Protein AF-A0A1Q3MS89-F1 (afdb_monomer_lite)

pLDDT: mean 84.27, std 16.81, range [41.19, 98.25]

Sequence (135 aa):
MFNSEKTEKTKTLTGSRLRSYAFALLTRRDYSQAELISKLNQYAINPEEVVKLVEELAQQNYQSDQRVAELTLASQLRKGKGLQRIKQALKAKQLDTDLITEELQDVDWLNQAYQLKLKKFGQEVATDPKIKARQ

Radius of gyration: 20.7 Å; chains: 1; bounding box: 44×47×54 Å

Structure (mmCIF, N/CA/C/O backbone):
data_AF-A0A1Q3MS89-F1
#
_entry.id   AF-A0A1Q3MS89-F1
#
loop_
_atom_site.group_PDB
_atom_site.id
_atom_site.type_symbol
_atom_site.label_atom_id
_atom_site.label_alt_id
_atom_site.label_comp_id
_atom_site.label_asym_id
_atom_site.label_entity_id
_atom_site.label_seq_id
_atom_site.pdbx_PDB_ins_code
_atom_site.Cartn_x
_atom_site.Cartn_y
_atom_site.Cartn_z
_atom_site.occupancy
_atom_site.B_iso_or_equiv
_atom_site.auth_seq_id
_atom_site.auth_comp_id
_atom_site.auth_asym_id
_atom_site.auth_atom_id
_atom_site.pdbx_PDB_model_num
ATOM 1 N N . MET A 1 1 ? 0.943 35.463 -2.416 1.00 43.22 1 MET A N 1
ATOM 2 C CA . MET A 1 1 ? 0.666 34.290 -3.273 1.00 43.22 1 MET A CA 1
ATOM 3 C C . MET A 1 1 ? 1.968 33.521 -3.427 1.00 43.22 1 MET A C 1
ATOM 5 O O . MET A 1 1 ? 2.874 34.041 -4.059 1.00 43.22 1 MET A O 1
ATOM 9 N N . PHE A 1 2 ? 2.118 32.363 -2.779 1.00 41.19 2 PHE A N 1
ATOM 10 C CA . PHE A 1 2 ? 3.316 31.535 -2.951 1.00 41.19 2 PHE A CA 1
ATOM 11 C C . PHE A 1 2 ? 3.169 30.726 -4.236 1.00 41.19 2 PHE A C 1
ATOM 13 O O . PHE A 1 2 ? 2.317 29.842 -4.326 1.00 41.19 2 PHE A O 1
ATOM 20 N N . ASN A 1 3 ? 3.971 31.084 -5.235 1.00 48.44 3 ASN A N 1
ATOM 21 C CA . ASN A 1 3 ? 4.078 30.354 -6.484 1.00 48.44 3 ASN A CA 1
ATOM 22 C C . ASN A 1 3 ? 4.725 29.000 -6.162 1.00 48.44 3 ASN A C 1
ATOM 24 O O . ASN A 1 3 ? 5.897 28.932 -5.801 1.00 48.44 3 ASN A O 1
ATOM 28 N N . SER A 1 4 ? 3.940 27.925 -6.199 1.00 48.25 4 SER A N 1
ATOM 29 C CA . SER A 1 4 ? 4.479 26.569 -6.113 1.00 48.25 4 SER A CA 1
ATOM 30 C C . SER A 1 4 ? 4.931 26.180 -7.511 1.00 48.25 4 SER A C 1
ATOM 32 O O . SER A 1 4 ? 4.189 25.570 -8.277 1.00 48.25 4 SER A O 1
ATOM 34 N N . GLU A 1 5 ? 6.151 26.584 -7.859 1.00 45.09 5 GLU A N 1
ATOM 35 C CA . GLU A 1 5 ? 6.855 26.044 -9.015 1.00 45.09 5 GLU A CA 1
ATOM 36 C C . GLU A 1 5 ? 6.941 24.527 -8.830 1.00 45.09 5 GLU A C 1
ATOM 38 O O . GLU A 1 5 ? 7.714 24.007 -8.022 1.00 45.09 5 GLU A O 1
ATOM 43 N N . LYS A 1 6 ? 6.074 23.793 -9.534 1.00 53.62 6 LYS A N 1
ATOM 44 C CA . LYS A 1 6 ? 6.246 22.357 -9.724 1.00 53.62 6 LYS A CA 1
ATOM 45 C C . LYS A 1 6 ? 7.559 22.200 -10.474 1.00 53.62 6 LYS A C 1
ATOM 47 O O . LYS A 1 6 ? 7.599 22.389 -11.683 1.00 53.62 6 LYS A O 1
ATOM 52 N N . THR A 1 7 ? 8.627 21.882 -9.753 1.00 53.56 7 THR A N 1
ATOM 53 C CA . THR A 1 7 ? 9.881 21.452 -10.357 1.00 53.56 7 THR A CA 1
ATOM 54 C C . THR A 1 7 ? 9.578 20.224 -11.208 1.00 53.56 7 THR A C 1
ATOM 56 O O . THR A 1 7 ? 9.248 19.152 -10.693 1.00 53.56 7 THR A O 1
ATOM 59 N N . GLU A 1 8 ? 9.595 20.396 -12.529 1.00 58.25 8 GLU A N 1
ATOM 60 C CA . GLU A 1 8 ? 9.494 19.286 -13.465 1.00 58.25 8 GLU A CA 1
ATOM 61 C C . GLU A 1 8 ? 10.682 18.362 -13.206 1.00 58.25 8 GLU A C 1
ATOM 63 O O . GLU A 1 8 ? 11.839 18.688 -13.468 1.00 58.25 8 GLU A O 1
ATOM 68 N N . LYS A 1 9 ? 10.399 17.211 -12.594 1.00 70.50 9 LYS A N 1
ATOM 69 C CA . LYS A 1 9 ? 11.412 16.193 -12.343 1.00 70.50 9 LYS A CA 1
ATOM 70 C C . LYS A 1 9 ? 11.870 15.655 -13.693 1.00 70.50 9 LYS A C 1
ATOM 72 O O . LYS A 1 9 ? 11.054 15.173 -14.478 1.00 70.50 9 LYS A O 1
ATOM 77 N N . THR A 1 10 ? 13.170 15.718 -13.956 1.00 77.62 10 THR A N 1
ATOM 78 C CA . THR A 1 10 ? 13.747 15.173 -15.183 1.00 77.62 10 THR A CA 1
ATOM 79 C C . THR A 1 10 ? 13.587 13.653 -15.195 1.00 77.62 10 THR A C 1
ATOM 81 O O . THR A 1 10 ? 14.111 12.928 -14.343 1.00 77.62 10 THR A O 1
ATOM 84 N N . LYS A 1 11 ? 12.823 13.155 -16.168 1.00 85.62 11 LYS A N 1
ATOM 85 C CA . LYS A 1 11 ? 12.632 11.721 -16.390 1.00 85.62 11 LYS A CA 1
ATOM 86 C C . LYS A 1 11 ? 13.916 11.133 -16.968 1.00 85.62 11 LYS A C 1
ATOM 88 O O . LYS A 1 11 ? 14.314 11.482 -18.073 1.00 85.62 11 LYS A O 1
ATOM 93 N N . THR A 1 12 ? 14.587 10.280 -16.202 1.00 90.31 12 THR A N 1
ATOM 94 C CA . THR A 1 12 ? 15.927 9.752 -16.520 1.00 90.31 12 THR A CA 1
ATOM 95 C C . THR A 1 12 ? 16.063 8.245 -16.294 1.00 90.31 12 THR A C 1
ATOM 97 O O . THR A 1 12 ? 17.080 7.664 -16.670 1.00 90.31 12 THR A O 1
ATOM 100 N N . LEU A 1 13 ? 15.073 7.591 -15.675 1.00 92.31 13 LEU A N 1
ATOM 101 C CA . LEU A 1 13 ? 15.155 6.179 -15.303 1.00 92.31 13 LEU A CA 1
ATOM 102 C C . LEU A 1 13 ? 14.605 5.263 -16.399 1.00 92.31 13 LEU A C 1
ATOM 104 O O . LEU A 1 13 ? 13.508 5.489 -16.910 1.00 92.31 13 LEU A O 1
ATOM 108 N N . THR A 1 14 ? 15.357 4.200 -16.687 1.00 95.25 14 THR A N 1
ATOM 109 C CA . THR A 1 14 ? 15.014 3.089 -17.590 1.00 95.25 14 THR A CA 1
ATOM 110 C C . THR A 1 14 ? 15.722 1.805 -17.138 1.00 95.2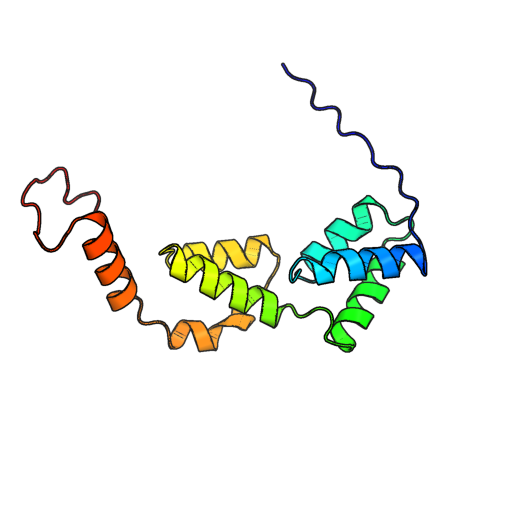5 14 THR A C 1
ATOM 112 O O . THR A 1 14 ? 16.685 1.847 -16.355 1.00 95.25 14 THR A O 1
ATOM 115 N N . GLY A 1 15 ? 15.243 0.653 -17.600 1.00 94.38 15 GLY A N 1
ATOM 116 C CA . GLY A 1 15 ? 15.843 -0.668 -17.434 1.00 94.38 15 GLY A CA 1
ATOM 117 C C . GLY A 1 15 ? 16.232 -1.006 -15.993 1.00 94.38 15 GLY A C 1
ATOM 118 O O . GLY A 1 15 ? 15.447 -0.893 -15.049 1.00 94.38 15 GLY A O 1
ATOM 119 N N . SER A 1 16 ? 17.494 -1.400 -15.804 1.00 95.56 16 SER A N 1
ATOM 120 C CA . SER A 1 16 ? 18.031 -1.810 -14.497 1.00 95.56 16 SER A CA 1
ATOM 121 C C . SER A 1 16 ? 17.963 -0.710 -13.425 1.00 95.56 16 SER A C 1
ATOM 123 O O . SER A 1 16 ? 17.713 -1.001 -12.251 1.00 95.56 16 SER A O 1
ATOM 125 N N . ARG A 1 17 ? 18.115 0.569 -13.805 1.00 96.56 17 ARG A N 1
ATOM 126 C CA . ARG A 1 17 ? 18.005 1.687 -12.851 1.00 96.56 17 ARG A CA 1
ATOM 127 C C . ARG A 1 17 ? 16.569 1.866 -12.371 1.00 96.56 17 ARG A C 1
ATOM 129 O O . ARG A 1 17 ? 16.355 2.090 -11.181 1.00 96.56 17 ARG A O 1
ATOM 136 N N . LEU A 1 18 ? 15.597 1.718 -13.272 1.00 97.19 18 LEU A N 1
ATOM 137 C CA . LEU A 1 18 ? 14.177 1.749 -12.925 1.00 97.19 18 LEU A CA 1
ATOM 138 C C . LEU A 1 18 ? 13.814 0.591 -11.983 1.00 97.19 18 LEU A C 1
ATOM 140 O O . LEU A 1 18 ? 13.203 0.825 -10.941 1.00 97.19 18 LEU A O 1
ATOM 144 N N . ARG A 1 19 ? 14.268 -0.633 -12.289 1.00 97.69 19 ARG A N 1
ATOM 145 C CA . ARG A 1 19 ? 14.071 -1.817 -11.433 1.00 97.69 19 ARG A CA 1
ATOM 146 C C . ARG A 1 19 ? 14.702 -1.650 -10.051 1.00 97.69 19 ARG A C 1
ATOM 148 O O . ARG A 1 19 ? 14.040 -1.884 -9.044 1.00 97.69 19 ARG A O 1
ATOM 155 N N . SER A 1 20 ? 15.953 -1.198 -9.988 1.00 97.69 20 SER A N 1
ATOM 156 C CA . SER A 1 20 ? 16.641 -0.914 -8.720 1.00 97.69 20 SER A CA 1
ATOM 157 C C . SER A 1 20 ? 15.880 0.115 -7.882 1.00 97.69 20 SER A C 1
ATOM 159 O O . SER A 1 20 ? 15.738 -0.048 -6.671 1.00 97.69 20 SER A O 1
ATOM 161 N N . TYR A 1 21 ? 15.338 1.154 -8.524 1.00 97.56 21 TYR A N 1
ATOM 162 C CA . TYR A 1 21 ? 14.514 2.145 -7.842 1.00 97.56 21 TYR A CA 1
ATOM 163 C C . TYR A 1 21 ? 13.193 1.550 -7.333 1.00 97.56 21 TYR A C 1
ATOM 165 O O . TYR A 1 21 ? 12.829 1.801 -6.186 1.00 97.56 21 TYR A O 1
ATOM 173 N N . ALA A 1 22 ? 12.511 0.716 -8.125 1.00 97.56 22 ALA A N 1
ATOM 174 C CA . ALA A 1 22 ? 11.302 0.012 -7.695 1.00 97.56 22 ALA A CA 1
ATOM 175 C C . ALA A 1 22 ? 11.554 -0.864 -6.456 1.00 97.56 22 ALA A C 1
ATOM 177 O O . ALA A 1 22 ? 10.810 -0.773 -5.480 1.00 97.56 22 ALA A O 1
ATOM 178 N N . PHE A 1 23 ? 12.650 -1.627 -6.426 1.00 97.94 23 PHE A N 1
ATOM 179 C CA . PHE A 1 23 ? 13.032 -2.390 -5.235 1.00 97.94 23 PHE A CA 1
ATOM 180 C C . PHE A 1 23 ? 13.342 -1.487 -4.038 1.00 97.94 23 PHE A C 1
ATOM 182 O O . PHE A 1 23 ? 12.848 -1.737 -2.942 1.00 97.94 23 PHE A O 1
ATOM 189 N N . ALA A 1 24 ? 14.087 -0.396 -4.234 1.00 97.56 24 ALA A N 1
ATOM 190 C CA . ALA A 1 24 ? 14.381 0.562 -3.165 1.00 97.56 24 ALA A CA 1
ATOM 191 C C . ALA A 1 24 ? 13.126 1.249 -2.591 1.00 97.56 24 ALA A C 1
ATOM 193 O O . ALA A 1 24 ? 13.161 1.777 -1.476 1.00 97.56 24 ALA A O 1
ATOM 194 N N . LEU A 1 25 ? 12.029 1.290 -3.353 1.00 97.31 25 LEU A N 1
ATOM 195 C CA . LEU A 1 25 ? 10.720 1.699 -2.859 1.00 97.31 25 LEU A CA 1
ATOM 196 C C . LEU A 1 25 ? 10.089 0.589 -2.019 1.00 97.31 25 LEU A C 1
ATOM 198 O O . LEU A 1 25 ? 9.748 0.842 -0.863 1.00 97.31 25 LEU A O 1
ATOM 202 N N . LEU A 1 26 ? 9.978 -0.618 -2.575 1.00 96.38 26 LEU A N 1
ATOM 203 C CA . LEU A 1 26 ? 9.322 -1.764 -1.939 1.00 96.38 26 LEU A CA 1
ATOM 204 C C . LEU A 1 26 ? 9.990 -2.196 -0.624 1.00 96.38 26 LEU A C 1
ATOM 206 O O . LEU A 1 26 ? 9.306 -2.653 0.283 1.00 96.38 26 LEU A O 1
ATOM 210 N N . THR A 1 27 ? 11.294 -1.966 -0.450 1.00 95.75 27 THR A N 1
ATOM 211 C CA . THR A 1 27 ? 11.981 -2.228 0.830 1.00 95.75 27 THR A CA 1
ATOM 212 C C . THR A 1 27 ? 11.542 -1.309 1.970 1.00 95.75 27 THR A C 1
ATOM 214 O O . THR A 1 27 ? 11.748 -1.638 3.135 1.00 95.75 27 THR A O 1
ATOM 217 N N . ARG A 1 28 ? 10.959 -0.140 1.673 1.00 95.12 28 ARG A N 1
ATOM 218 C CA . ARG A 1 28 ? 10.559 0.838 2.699 1.00 95.12 28 ARG A CA 1
ATOM 219 C C . ARG A 1 28 ? 9.154 0.590 3.231 1.00 95.12 28 ARG A C 1
ATOM 221 O O . ARG A 1 28 ? 8.879 0.921 4.380 1.00 95.12 28 ARG A O 1
ATOM 228 N N . ARG A 1 29 ? 8.251 0.132 2.363 1.00 94.12 29 ARG A N 1
ATOM 229 C CA . ARG A 1 29 ? 6.852 -0.193 2.665 1.00 94.12 29 ARG A CA 1
ATOM 230 C C . ARG A 1 29 ? 6.212 -0.882 1.464 1.00 94.12 29 ARG A C 1
ATOM 232 O O . ARG A 1 29 ? 6.676 -0.700 0.340 1.00 94.12 29 ARG A O 1
ATOM 239 N N . ASP A 1 30 ? 5.063 -1.503 1.689 1.00 94.75 30 ASP A N 1
ATOM 240 C CA . ASP A 1 30 ? 4.200 -1.954 0.604 1.00 94.75 30 ASP A CA 1
ATOM 241 C C . ASP A 1 30 ? 3.528 -0.778 -0.124 1.00 94.75 30 ASP A C 1
ATOM 243 O O . ASP A 1 30 ? 3.149 0.246 0.465 1.00 94.75 30 ASP A O 1
ATOM 247 N N . TYR A 1 31 ? 3.393 -0.938 -1.435 1.00 97.25 31 TYR A N 1
ATOM 248 C CA . TYR A 1 31 ? 2.752 0.002 -2.349 1.00 97.25 31 TYR A CA 1
ATOM 249 C C . TYR A 1 31 ? 1.675 -0.735 -3.133 1.00 97.25 31 TYR A C 1
ATOM 251 O O . TYR A 1 31 ? 1.923 -1.865 -3.555 1.00 97.25 31 TYR A O 1
ATOM 259 N N . SER A 1 32 ? 0.520 -0.103 -3.368 1.00 97.12 32 SER A N 1
ATOM 260 C CA . SER A 1 32 ? -0.399 -0.623 -4.389 1.00 97.12 32 SER A CA 1
ATOM 261 C C . SER A 1 32 ? 0.235 -0.503 -5.776 1.00 97.12 32 SER A C 1
ATOM 263 O O . SER A 1 32 ? 1.150 0.309 -5.965 1.00 97.12 32 SER A O 1
ATOM 265 N N . GLN A 1 33 ? -0.247 -1.266 -6.757 1.00 97.69 33 GLN A N 1
ATOM 266 C CA . GLN A 1 33 ? 0.228 -1.156 -8.138 1.00 97.69 33 GLN A CA 1
ATOM 267 C C . GLN A 1 33 ? 0.098 0.284 -8.631 1.00 97.69 33 GLN A C 1
ATOM 269 O O . GLN A 1 33 ? 1.066 0.866 -9.118 1.00 97.69 33 GLN A O 1
ATOM 274 N N . ALA A 1 34 ? -1.059 0.907 -8.402 1.00 97.06 34 ALA A N 1
ATOM 275 C CA . ALA A 1 34 ? -1.309 2.293 -8.775 1.00 97.06 34 ALA A CA 1
ATOM 276 C C . ALA A 1 34 ? -0.341 3.279 -8.097 1.00 97.06 34 ALA A C 1
ATOM 278 O O . ALA A 1 34 ? 0.208 4.165 -8.760 1.00 97.06 34 ALA A O 1
ATOM 279 N N . GLU A 1 35 ? -0.083 3.124 -6.791 1.00 97.06 35 GLU A N 1
ATOM 280 C CA . GLU A 1 35 ? 0.879 3.972 -6.083 1.00 97.06 35 GLU A CA 1
ATOM 281 C C . GLU A 1 35 ? 2.301 3.777 -6.628 1.00 97.06 35 GLU A C 1
ATOM 283 O O . GLU A 1 35 ? 3.025 4.759 -6.809 1.00 97.06 35 GLU A O 1
ATOM 288 N N . LEU A 1 36 ? 2.708 2.531 -6.889 1.00 97.75 36 LEU A N 1
ATOM 289 C CA . LEU A 1 36 ? 4.038 2.205 -7.397 1.00 97.75 36 LEU A CA 1
ATOM 290 C C . LEU A 1 36 ? 4.234 2.753 -8.815 1.00 97.75 36 LEU A C 1
ATOM 292 O O . LEU A 1 36 ? 5.205 3.471 -9.052 1.00 97.75 36 LEU A O 1
ATOM 296 N N . ILE A 1 37 ? 3.278 2.518 -9.719 1.00 97.88 37 ILE A N 1
ATOM 297 C CA . ILE A 1 37 ? 3.266 3.047 -11.091 1.00 97.88 37 ILE A CA 1
ATOM 298 C C . ILE A 1 37 ? 3.353 4.575 -11.071 1.00 97.88 37 ILE A C 1
ATOM 300 O O . ILE A 1 37 ? 4.224 5.158 -11.716 1.00 97.88 37 ILE A O 1
ATOM 304 N N . SER A 1 38 ? 2.497 5.237 -10.286 1.00 96.25 38 SER A N 1
ATOM 305 C CA . SER A 1 38 ? 2.489 6.699 -10.152 1.00 96.25 38 SER A CA 1
ATOM 306 C C . SER A 1 38 ? 3.843 7.237 -9.683 1.00 96.25 38 SER A C 1
ATOM 308 O O . SER A 1 38 ? 4.339 8.244 -10.193 1.00 96.25 38 SER A O 1
ATOM 310 N N . LYS A 1 39 ? 4.491 6.546 -8.740 1.00 95.81 39 LYS A N 1
ATOM 311 C CA . LYS A 1 39 ? 5.781 6.963 -8.184 1.00 95.81 39 LYS A CA 1
ATOM 312 C C . LYS A 1 39 ? 6.941 6.744 -9.154 1.00 95.81 39 LYS A C 1
ATOM 314 O O . LYS A 1 39 ? 7.807 7.610 -9.258 1.00 95.81 39 LYS A O 1
ATOM 319 N N . LEU A 1 40 ? 6.947 5.627 -9.874 1.00 96.69 40 LEU A N 1
ATOM 320 C CA . LEU A 1 40 ? 7.952 5.319 -10.892 1.00 96.69 40 LEU A CA 1
ATOM 321 C C . LEU A 1 40 ? 7.839 6.268 -12.096 1.00 96.69 40 LEU A C 1
ATOM 323 O O . LEU A 1 40 ? 8.849 6.813 -12.540 1.00 96.69 40 LEU A O 1
ATOM 327 N N . ASN A 1 41 ? 6.620 6.579 -12.545 1.00 96.31 41 ASN A N 1
ATOM 328 C CA . ASN A 1 41 ? 6.358 7.489 -13.668 1.00 96.31 41 ASN A CA 1
ATOM 329 C C . ASN A 1 41 ? 6.813 8.940 -13.444 1.00 96.31 41 ASN A C 1
ATOM 331 O O . ASN A 1 41 ? 6.940 9.697 -14.408 1.00 96.31 41 ASN A O 1
ATOM 335 N N . GLN A 1 42 ? 7.099 9.342 -12.202 1.00 95.00 42 GLN A N 1
ATOM 336 C CA . GLN A 1 42 ? 7.706 10.650 -11.924 1.00 95.00 42 GLN A CA 1
ATOM 337 C C . GLN A 1 42 ? 9.134 10.768 -12.465 1.00 95.00 42 GLN A C 1
ATOM 339 O O . GLN A 1 42 ? 9.601 11.881 -12.683 1.00 95.00 42 GLN A O 1
ATOM 344 N N . TYR A 1 43 ? 9.823 9.641 -12.653 1.00 93.81 43 TYR A N 1
ATOM 345 C CA . TYR A 1 43 ? 11.234 9.597 -13.036 1.00 93.81 43 TYR A CA 1
ATOM 346 C C . TYR A 1 43 ? 11.500 8.704 -14.253 1.00 93.81 43 TYR A C 1
ATOM 348 O O . TYR A 1 43 ? 12.573 8.807 -14.846 1.00 93.81 43 TYR A O 1
ATOM 356 N N . ALA A 1 44 ? 10.563 7.828 -14.621 1.00 94.62 44 ALA A N 1
ATOM 357 C CA . ALA A 1 44 ? 10.693 6.931 -15.761 1.00 94.62 44 ALA A CA 1
ATOM 358 C C . ALA A 1 44 ? 10.516 7.663 -17.096 1.00 94.62 44 ALA A C 1
ATOM 360 O O . ALA A 1 44 ? 9.648 8.530 -17.224 1.00 94.62 44 ALA A O 1
ATOM 361 N N . ILE A 1 45 ? 11.314 7.281 -18.094 1.00 93.62 45 ILE A N 1
ATOM 362 C CA . ILE A 1 45 ? 11.196 7.804 -19.463 1.00 93.62 45 ILE A CA 1
ATOM 363 C C . ILE A 1 45 ? 9.992 7.179 -20.177 1.00 93.62 45 ILE A C 1
ATOM 365 O O . ILE A 1 45 ? 9.212 7.904 -20.791 1.00 93.62 45 ILE A O 1
ATOM 369 N N . ASN A 1 46 ? 9.818 5.857 -20.065 1.00 94.88 46 ASN A N 1
ATOM 370 C CA . ASN A 1 46 ? 8.744 5.119 -20.727 1.00 94.88 46 ASN A CA 1
ATOM 371 C C . ASN A 1 46 ? 7.696 4.604 -19.714 1.00 94.88 46 ASN A C 1
ATOM 373 O O . ASN A 1 46 ? 8.009 3.713 -18.922 1.00 94.88 46 ASN A O 1
ATOM 377 N N . PRO A 1 47 ? 6.445 5.100 -19.748 1.00 95.12 47 PRO A N 1
ATOM 378 C CA . PRO A 1 47 ? 5.370 4.596 -18.894 1.00 95.12 47 PRO A CA 1
ATOM 379 C C . PRO A 1 47 ? 4.997 3.128 -19.138 1.00 95.12 47 PRO A C 1
ATOM 381 O O . PRO A 1 47 ? 4.611 2.440 -18.197 1.00 95.12 47 PRO A O 1
ATOM 384 N N . GLU A 1 48 ? 5.126 2.618 -20.365 1.00 96.94 48 GLU A N 1
ATOM 385 C CA . GLU A 1 48 ? 4.814 1.212 -20.667 1.00 96.94 48 GLU A CA 1
ATOM 386 C C . GLU A 1 48 ? 5.808 0.257 -20.000 1.00 96.94 48 GLU A C 1
ATOM 388 O O . GLU A 1 48 ? 5.433 -0.816 -19.531 1.00 96.94 48 GLU A O 1
ATOM 393 N N . GLU A 1 49 ? 7.077 0.664 -19.913 1.00 97.31 49 GLU A N 1
ATOM 394 C CA . GLU A 1 49 ? 8.109 -0.081 -19.190 1.00 97.31 49 GLU A CA 1
ATOM 395 C C . GLU A 1 49 ? 7.778 -0.167 -17.695 1.00 97.31 49 GLU A C 1
ATOM 397 O O . GLU A 1 49 ? 7.965 -1.214 -17.078 1.00 97.31 49 GLU A O 1
ATOM 402 N N . VAL A 1 50 ? 7.237 0.912 -17.119 1.00 98.12 50 VAL A N 1
ATOM 403 C CA . VAL A 1 50 ? 6.797 0.939 -15.718 1.00 98.12 50 VAL A CA 1
ATOM 404 C C . VAL A 1 50 ? 5.670 -0.057 -15.479 1.00 98.12 50 VAL A C 1
ATOM 406 O O . VAL A 1 50 ? 5.738 -0.803 -14.506 1.00 98.12 50 VAL A O 1
ATOM 409 N N . VAL A 1 51 ? 4.653 -0.083 -16.345 1.00 98.00 51 VAL A N 1
ATOM 410 C CA . VAL A 1 51 ? 3.517 -1.007 -16.201 1.00 98.00 51 VAL A CA 1
ATOM 411 C C . VAL A 1 51 ? 4.002 -2.456 -16.252 1.00 98.00 51 VAL A C 1
ATOM 413 O O . VAL A 1 51 ? 3.754 -3.199 -15.307 1.00 98.00 51 VAL A O 1
ATOM 416 N N . LYS A 1 52 ? 4.798 -2.817 -17.268 1.00 98.19 52 LYS A N 1
ATOM 417 C CA . LYS A 1 52 ? 5.370 -4.169 -17.400 1.00 98.19 52 LYS A CA 1
ATOM 418 C C . LYS A 1 52 ? 6.210 -4.566 -16.188 1.00 98.19 52 LYS A C 1
ATOM 420 O O . LYS A 1 52 ? 6.051 -5.656 -15.651 1.00 98.19 52 LYS A O 1
ATOM 425 N N . LEU A 1 53 ? 7.075 -3.668 -15.713 1.00 98.19 53 LEU A N 1
ATOM 426 C CA . LEU A 1 53 ? 7.893 -3.928 -14.530 1.00 98.19 53 LEU A CA 1
ATOM 427 C C . LEU A 1 53 ? 7.031 -4.159 -13.280 1.00 98.19 53 LEU A C 1
ATOM 429 O O . LEU A 1 53 ? 7.344 -5.036 -12.481 1.00 98.19 53 LEU A O 1
ATOM 433 N N . VAL A 1 54 ? 5.975 -3.369 -13.075 1.00 98.25 54 VAL A N 1
ATOM 434 C CA . VAL A 1 54 ? 5.095 -3.530 -11.909 1.00 98.25 54 VAL A CA 1
ATOM 435 C C . VAL A 1 54 ? 4.296 -4.829 -11.995 1.00 98.25 54 VAL A C 1
ATOM 437 O O . VAL A 1 54 ? 4.189 -5.516 -10.982 1.00 98.25 54 VAL A O 1
ATOM 440 N N . GLU A 1 55 ? 3.816 -5.208 -13.179 1.00 98.25 55 GLU A N 1
ATOM 441 C CA . GLU A 1 55 ? 3.171 -6.506 -13.414 1.00 98.25 55 GLU A CA 1
ATOM 442 C C . GLU A 1 55 ? 4.114 -7.673 -13.091 1.00 98.25 55 GLU A C 1
ATOM 444 O O . GLU A 1 55 ? 3.737 -8.581 -12.352 1.00 98.25 55 GLU A O 1
ATOM 449 N N . GLU A 1 56 ? 5.365 -7.630 -13.559 1.00 98.25 56 GLU A N 1
ATOM 450 C CA . GLU A 1 56 ? 6.380 -8.638 -13.227 1.00 98.25 56 GLU A CA 1
ATOM 451 C C . GLU A 1 56 ? 6.637 -8.725 -11.713 1.00 98.25 56 GLU A C 1
ATOM 453 O O . GLU A 1 56 ? 6.718 -9.817 -11.148 1.00 98.25 56 GLU A O 1
ATOM 458 N N . LEU A 1 57 ? 6.753 -7.580 -11.032 1.00 97.88 57 LEU A N 1
ATOM 459 C CA . LEU A 1 57 ? 6.964 -7.536 -9.581 1.00 97.88 57 LEU A CA 1
ATOM 460 C C . LEU A 1 57 ? 5.754 -8.074 -8.806 1.00 97.88 57 LEU A C 1
ATOM 462 O O . LEU A 1 57 ? 5.939 -8.694 -7.757 1.00 97.88 57 LEU A O 1
ATOM 466 N N . ALA A 1 58 ? 4.539 -7.859 -9.309 1.00 97.44 58 ALA A N 1
ATOM 467 C CA . ALA A 1 58 ? 3.322 -8.427 -8.741 1.00 97.44 58 ALA A CA 1
ATOM 468 C C . ALA A 1 58 ? 3.272 -9.951 -8.937 1.00 97.44 58 ALA A C 1
ATOM 470 O O . ALA A 1 58 ? 3.022 -10.684 -7.982 1.00 97.44 58 ALA A O 1
ATOM 471 N N . GLN A 1 59 ? 3.606 -10.449 -10.133 1.00 98.06 59 GLN A N 1
ATOM 472 C CA . GLN A 1 59 ? 3.694 -11.890 -10.417 1.00 98.06 59 GLN A CA 1
ATOM 473 C C . GLN A 1 59 ? 4.733 -12.597 -9.538 1.00 98.06 59 GLN A C 1
ATOM 475 O O . GLN A 1 59 ? 4.524 -13.726 -9.103 1.00 98.06 59 GLN A O 1
ATOM 480 N N . GLN A 1 60 ? 5.842 -11.921 -9.233 1.00 97.56 60 GLN A N 1
ATOM 481 C CA . GLN A 1 60 ? 6.883 -12.409 -8.323 1.00 97.56 60 GLN A CA 1
ATOM 482 C C . GLN A 1 60 ? 6.558 -12.169 -6.836 1.00 97.56 60 GLN A C 1
ATOM 484 O O . GLN A 1 60 ? 7.389 -12.447 -5.973 1.00 97.56 60 GLN A O 1
ATOM 489 N N . ASN A 1 61 ? 5.364 -11.653 -6.522 1.00 95.62 61 ASN A N 1
ATOM 490 C CA . ASN A 1 61 ? 4.873 -11.364 -5.172 1.00 95.62 61 ASN A CA 1
ATOM 491 C C . ASN A 1 61 ? 5.709 -10.332 -4.375 1.00 95.62 61 ASN A C 1
ATOM 493 O O . ASN A 1 61 ? 5.566 -10.196 -3.152 1.00 95.62 61 ASN A O 1
ATOM 497 N N . TYR A 1 62 ? 6.566 -9.565 -5.061 1.00 96.94 62 TYR A N 1
ATOM 498 C CA . TYR A 1 62 ? 7.269 -8.417 -4.482 1.00 96.94 62 TYR A CA 1
ATOM 499 C C . TYR A 1 62 ? 6.317 -7.248 -4.225 1.00 96.94 62 TYR A C 1
ATOM 501 O O . TYR A 1 62 ? 6.504 -6.495 -3.270 1.00 96.94 62 TYR A O 1
ATOM 509 N N . GLN A 1 63 ? 5.287 -7.114 -5.056 1.00 97.38 63 GLN A N 1
ATOM 510 C CA . GLN A 1 63 ? 4.172 -6.195 -4.870 1.00 97.38 63 GLN A CA 1
ATOM 511 C C . GLN A 1 63 ? 2.889 -7.013 -4.662 1.00 97.38 63 GLN A C 1
ATOM 513 O O . GLN A 1 63 ? 2.708 -8.049 -5.294 1.00 97.38 63 GLN A O 1
ATOM 518 N N . SER A 1 64 ? 2.017 -6.573 -3.754 1.00 96.88 64 SER A N 1
ATOM 519 C CA . SER A 1 64 ? 0.721 -7.211 -3.510 1.00 96.88 64 SER A CA 1
ATOM 520 C C . SER A 1 64 ? -0.306 -6.173 -3.067 1.00 96.88 64 SER A C 1
ATOM 522 O O . SER A 1 64 ? -0.174 -5.572 -1.999 1.00 96.88 64 SER A O 1
ATOM 524 N N . ASP A 1 65 ? -1.341 -5.974 -3.883 1.00 96.94 65 ASP A N 1
ATOM 525 C CA . ASP A 1 65 ? -2.457 -5.078 -3.559 1.00 96.94 65 ASP A CA 1
ATOM 526 C C . ASP A 1 65 ? -3.239 -5.565 -2.334 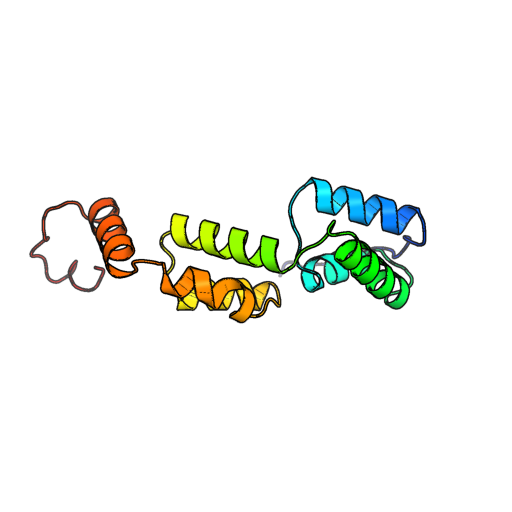1.00 96.94 65 ASP A C 1
ATOM 528 O O . ASP A 1 65 ? -3.598 -4.752 -1.480 1.00 96.94 65 ASP A O 1
ATOM 532 N N . GLN A 1 66 ? -3.385 -6.886 -2.192 1.00 95.25 66 GLN A N 1
ATOM 533 C CA . GLN A 1 66 ? -3.962 -7.544 -1.019 1.00 95.25 66 GLN A CA 1
ATOM 534 C C . GLN A 1 66 ? -3.243 -7.119 0.271 1.00 95.25 66 GLN A C 1
ATOM 536 O O . GLN A 1 66 ? -3.856 -6.555 1.178 1.00 95.25 66 GLN A O 1
ATOM 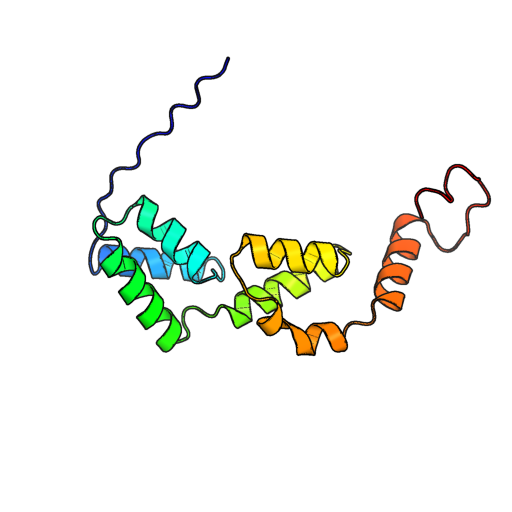541 N N . ARG A 1 67 ? -1.909 -7.259 0.316 1.00 94.56 67 ARG A N 1
ATOM 542 C CA . ARG A 1 67 ? -1.103 -6.891 1.494 1.00 94.56 67 ARG A CA 1
ATOM 543 C C . ARG A 1 67 ? -1.252 -5.411 1.853 1.00 94.56 67 ARG A C 1
ATOM 545 O O . ARG A 1 67 ? -1.319 -5.037 3.024 1.00 94.56 67 ARG A O 1
ATOM 552 N N . VAL A 1 68 ? -1.326 -4.538 0.847 1.00 96.69 68 VAL A N 1
ATOM 553 C CA . VAL A 1 68 ? -1.527 -3.096 1.063 1.00 96.69 68 VAL A CA 1
ATOM 554 C C . VAL A 1 68 ? -2.926 -2.819 1.618 1.00 96.69 68 VAL A C 1
ATOM 556 O O . VAL A 1 68 ? -3.076 -1.937 2.474 1.00 96.69 68 VAL A O 1
ATOM 559 N N . ALA A 1 69 ? -3.942 -3.545 1.150 1.00 95.50 69 ALA A N 1
ATOM 560 C CA . ALA A 1 69 ? -5.317 -3.406 1.603 1.00 95.50 69 ALA A CA 1
ATOM 561 C C . ALA A 1 69 ? -5.464 -3.828 3.075 1.00 95.50 69 ALA A C 1
ATOM 563 O O . ALA A 1 69 ? -5.938 -3.027 3.887 1.00 95.50 69 ALA A O 1
ATOM 564 N N . GLU A 1 70 ? -4.935 -4.993 3.450 1.00 92.88 70 GLU A N 1
ATOM 565 C CA . GLU A 1 70 ? -4.895 -5.505 4.829 1.00 92.88 70 GLU A CA 1
ATOM 566 C C . GLU A 1 70 ? -4.167 -4.546 5.784 1.00 92.88 70 GLU A C 1
ATOM 568 O O . GLU A 1 70 ? -4.688 -4.154 6.835 1.00 92.88 70 GLU A O 1
ATOM 573 N N . LEU A 1 71 ? -2.972 -4.077 5.402 1.00 92.94 71 LEU A N 1
ATOM 574 C CA . LEU A 1 71 ? -2.212 -3.107 6.196 1.00 92.94 71 LEU A CA 1
ATOM 575 C C . LEU A 1 71 ? -2.969 -1.784 6.358 1.00 92.94 71 LEU A C 1
ATOM 577 O O . LEU A 1 71 ? -2.905 -1.142 7.417 1.00 92.94 71 LEU A O 1
ATOM 581 N N . THR A 1 72 ? -3.695 -1.364 5.319 1.00 94.00 72 THR A N 1
ATOM 582 C CA . THR A 1 72 ? -4.531 -0.164 5.361 1.00 94.00 72 THR A CA 1
ATOM 583 C C . THR A 1 72 ? -5.702 -0.362 6.315 1.00 94.00 72 THR A C 1
ATOM 585 O O . THR A 1 72 ? -5.895 0.487 7.189 1.00 94.00 72 THR A O 1
ATOM 588 N N . LEU A 1 73 ? -6.425 -1.480 6.218 1.00 92.62 73 LEU A N 1
ATOM 589 C CA . LEU A 1 73 ? -7.499 -1.851 7.137 1.00 92.62 73 LEU A CA 1
ATOM 590 C C . LEU A 1 73 ? -7.004 -1.823 8.587 1.00 92.62 73 LEU A C 1
ATOM 592 O O . LEU A 1 73 ? -7.510 -1.043 9.399 1.00 92.62 73 LEU A O 1
ATOM 596 N N . ALA A 1 74 ? -5.945 -2.572 8.894 1.00 90.44 74 ALA A N 1
ATOM 597 C CA . ALA A 1 74 ? -5.384 -2.663 10.238 1.00 90.44 74 ALA A CA 1
ATOM 598 C C . ALA A 1 74 ? -4.952 -1.287 10.785 1.00 90.44 74 ALA A C 1
ATOM 600 O O . ALA A 1 74 ? -5.190 -0.956 11.949 1.00 90.44 74 ALA A O 1
ATOM 601 N N . SER A 1 75 ? -4.342 -0.441 9.947 1.00 92.31 75 SER A N 1
ATOM 602 C CA . SER A 1 75 ? -3.944 0.924 10.320 1.00 92.31 75 SER A CA 1
ATOM 603 C C . SER A 1 75 ? -5.141 1.822 10.645 1.00 92.31 75 SER 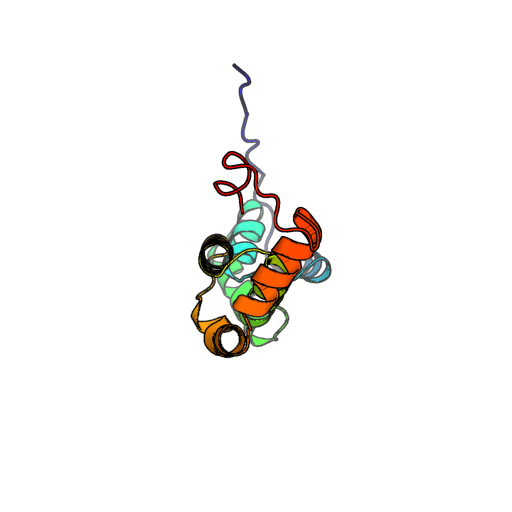A C 1
ATOM 605 O O . SER A 1 75 ? -5.095 2.601 11.600 1.00 92.31 75 SER A O 1
ATOM 607 N N . GLN A 1 76 ? -6.219 1.729 9.867 1.00 92.62 76 GLN A N 1
ATOM 608 C CA . GLN A 1 76 ? -7.432 2.517 10.074 1.00 92.62 76 GLN A CA 1
ATOM 609 C C . GLN A 1 76 ? -8.221 2.048 11.303 1.00 92.62 76 GLN A C 1
ATOM 611 O O . GLN A 1 76 ? -8.674 2.897 12.075 1.00 92.62 76 GLN A O 1
ATOM 616 N N . LEU A 1 77 ? -8.298 0.734 11.543 1.00 88.44 77 LEU A N 1
ATOM 617 C CA . LEU A 1 77 ? -8.890 0.157 12.754 1.00 88.44 77 LEU A CA 1
ATOM 618 C C . LEU A 1 77 ? -8.153 0.626 14.013 1.00 88.44 77 LEU A C 1
ATOM 620 O O . LEU A 1 77 ? -8.779 1.164 14.921 1.00 88.44 77 LEU A O 1
ATOM 624 N N . ARG A 1 78 ? -6.811 0.577 14.034 1.00 86.69 78 ARG A N 1
ATOM 625 C CA . ARG A 1 78 ? -6.011 1.114 15.159 1.00 86.69 78 ARG A CA 1
ATOM 626 C C . ARG A 1 78 ? -6.248 2.605 15.421 1.00 86.69 78 ARG A C 1
ATOM 628 O O . ARG A 1 78 ? -6.122 3.067 16.552 1.00 86.69 78 ARG A O 1
ATOM 635 N N . LYS A 1 79 ? -6.586 3.375 14.382 1.00 87.44 79 LYS A N 1
ATOM 636 C CA . LYS A 1 79 ? -6.944 4.805 14.473 1.00 87.44 79 LYS A CA 1
ATOM 637 C C . LYS A 1 79 ? -8.418 5.039 14.814 1.00 87.44 79 LYS A C 1
ATOM 639 O O . LYS A 1 79 ? -8.854 6.197 14.830 1.00 87.44 79 LYS A O 1
ATOM 644 N N . GLY A 1 80 ? -9.179 3.968 15.019 1.00 85.50 80 GLY A N 1
ATOM 645 C CA . GLY A 1 80 ? -10.599 4.001 15.318 1.00 85.50 80 GLY A CA 1
ATOM 646 C C . GLY A 1 80 ? -11.454 4.567 14.199 1.00 85.50 80 GLY A C 1
ATOM 647 O O . GLY A 1 80 ? -12.404 5.309 14.452 1.00 85.50 80 GLY A O 1
ATOM 648 N N . LYS A 1 81 ? -11.068 4.334 12.943 1.00 88.69 81 LYS A N 1
ATOM 649 C CA . LYS A 1 81 ? -11.856 4.782 11.797 1.00 88.69 81 LYS A CA 1
ATOM 650 C C . LYS A 1 81 ? -12.895 3.724 11.448 1.00 88.69 81 LYS A C 1
ATOM 652 O O . LYS A 1 81 ? -12.568 2.553 11.325 1.00 88.69 81 LYS A O 1
ATOM 657 N N . GLY A 1 82 ? -14.136 4.166 11.261 1.00 87.31 82 GLY A N 1
ATOM 658 C CA . GLY A 1 82 ? -15.220 3.299 10.808 1.00 87.31 82 GLY A CA 1
ATOM 659 C C . GLY A 1 82 ? -15.104 2.916 9.330 1.00 87.31 82 GLY A C 1
ATOM 660 O O . GLY A 1 82 ? -14.346 3.525 8.566 1.00 87.31 82 GLY A O 1
ATOM 661 N N . LEU A 1 83 ? -15.935 1.957 8.923 1.00 88.31 83 LEU A N 1
ATOM 662 C CA . LEU A 1 83 ? -15.979 1.356 7.588 1.00 88.31 83 LEU A CA 1
ATOM 663 C C . LEU A 1 83 ? -15.886 2.365 6.430 1.00 88.31 83 LEU A C 1
ATOM 665 O O . LEU A 1 83 ? -15.080 2.195 5.521 1.00 88.31 83 LEU A O 1
ATOM 669 N N . GLN A 1 84 ? -16.659 3.454 6.462 1.00 90.44 84 GLN A N 1
ATOM 670 C CA . GLN A 1 84 ? -16.673 4.436 5.366 1.00 90.44 84 GLN A CA 1
ATOM 671 C C . GLN A 1 84 ? -15.315 5.126 5.166 1.00 90.44 84 GLN A C 1
ATOM 673 O O . GLN A 1 84 ? -14.877 5.338 4.038 1.00 90.44 84 GLN A O 1
ATOM 678 N N . ARG A 1 85 ? -14.605 5.433 6.259 1.00 92.31 85 ARG A N 1
ATOM 679 C CA . ARG A 1 85 ? -13.249 6.007 6.202 1.00 92.31 85 ARG A CA 1
ATOM 680 C C . ARG A 1 85 ? -12.231 4.987 5.692 1.00 92.31 85 ARG A C 1
ATOM 682 O O . ARG A 1 85 ? -11.290 5.378 5.010 1.00 92.31 85 ARG A O 1
ATOM 689 N N . ILE A 1 86 ? -12.425 3.706 6.000 1.00 92.31 86 ILE A N 1
ATOM 690 C CA . ILE A 1 86 ? -11.592 2.611 5.488 1.00 92.31 86 ILE A CA 1
ATOM 691 C C . ILE A 1 86 ? -11.776 2.460 3.978 1.00 92.31 86 ILE A C 1
ATOM 693 O O . ILE A 1 86 ? -10.790 2.521 3.249 1.00 92.31 86 ILE A O 1
ATOM 697 N N . LYS A 1 87 ? -13.023 2.386 3.496 1.00 92.50 87 LYS A N 1
ATOM 698 C CA . LYS A 1 87 ? -13.331 2.338 2.056 1.00 92.50 87 LYS A CA 1
ATOM 699 C C . LYS A 1 87 ? -12.736 3.536 1.308 1.00 92.50 87 LYS A C 1
ATOM 701 O O . LYS A 1 87 ? -12.131 3.375 0.253 1.00 92.50 87 LYS A O 1
ATOM 706 N N . GLN A 1 88 ? -12.833 4.738 1.883 1.00 94.06 88 GLN A N 1
ATOM 707 C CA . GLN A 1 88 ? -12.192 5.935 1.325 1.00 94.06 88 GLN A CA 1
ATOM 708 C C . GLN A 1 88 ? -10.661 5.819 1.276 1.00 94.06 88 GLN A C 1
ATOM 710 O O . GLN A 1 88 ? -10.055 6.222 0.286 1.00 94.06 88 GLN A O 1
ATOM 715 N N . ALA A 1 89 ? -10.030 5.269 2.318 1.00 94.00 89 ALA A N 1
ATOM 716 C CA . ALA A 1 89 ? -8.581 5.086 2.362 1.00 94.00 89 ALA A CA 1
ATOM 717 C C . ALA A 1 89 ? -8.082 4.083 1.308 1.00 94.00 89 ALA A C 1
ATOM 719 O O . ALA A 1 89 ? -7.047 4.332 0.691 1.00 94.00 89 ALA A O 1
ATOM 720 N N . LEU A 1 90 ? -8.822 2.996 1.068 1.00 94.69 90 LEU A N 1
ATOM 721 C CA . LEU A 1 90 ? -8.525 2.044 -0.007 1.00 94.69 90 LEU A CA 1
ATOM 722 C C . LEU A 1 90 ? -8.690 2.680 -1.387 1.00 94.69 90 LEU A C 1
ATOM 724 O O . LEU A 1 90 ? -7.768 2.639 -2.199 1.00 94.69 90 LEU A O 1
ATOM 728 N N . LYS A 1 91 ? -9.803 3.383 -1.617 1.00 94.75 91 LYS A N 1
ATOM 729 C CA . LYS A 1 91 ? -10.051 4.090 -2.880 1.00 94.75 91 LYS A CA 1
ATOM 730 C C . LYS A 1 91 ? -8.977 5.137 -3.188 1.00 94.75 91 LYS A C 1
ATOM 732 O O . LYS A 1 91 ? -8.585 5.302 -4.341 1.00 94.75 91 LYS A O 1
ATOM 737 N N . ALA A 1 92 ? -8.464 5.827 -2.167 1.00 93.62 92 ALA A N 1
ATOM 738 C CA . ALA A 1 92 ? -7.364 6.780 -2.319 1.00 93.62 92 ALA A CA 1
ATOM 739 C C . ALA A 1 92 ? -6.059 6.120 -2.803 1.00 93.62 92 ALA A C 1
ATOM 741 O O . ALA A 1 92 ? -5.252 6.789 -3.443 1.00 93.62 92 ALA A O 1
ATOM 742 N N . LYS A 1 93 ? -5.881 4.823 -2.534 1.00 93.38 93 LYS A N 1
ATOM 743 C CA . LYS A 1 93 ? -4.779 3.981 -3.023 1.00 93.38 93 LYS A CA 1
ATOM 744 C C . LYS A 1 93 ? -5.123 3.203 -4.299 1.00 93.38 93 LYS A C 1
ATOM 746 O O . LYS A 1 93 ? -4.309 2.393 -4.735 1.00 93.38 93 LYS A O 1
ATOM 751 N N . GLN A 1 94 ? -6.311 3.447 -4.864 1.00 95.19 94 GLN A N 1
ATOM 752 C CA . GLN A 1 94 ? -6.881 2.743 -6.017 1.00 95.19 94 GLN A CA 1
ATOM 753 C C . GLN A 1 94 ? -6.965 1.224 -5.800 1.00 95.19 94 GLN A C 1
ATOM 755 O O . GLN A 1 94 ? -6.726 0.450 -6.717 1.00 95.19 94 GLN A O 1
ATOM 760 N N . LEU A 1 95 ? -7.299 0.814 -4.576 1.00 94.56 95 LEU A N 1
ATOM 761 C CA . LEU A 1 95 ? -7.538 -0.581 -4.220 1.00 94.56 95 LEU A CA 1
ATOM 762 C C . LEU A 1 95 ? -9.035 -0.866 -4.194 1.00 94.56 95 LEU A C 1
ATOM 764 O O . LEU A 1 95 ? -9.814 -0.025 -3.725 1.00 94.56 95 LEU A O 1
ATOM 768 N N . ASP A 1 96 ? -9.410 -2.056 -4.655 1.00 91.50 96 ASP A N 1
ATOM 769 C CA . ASP A 1 96 ? -10.774 -2.546 -4.504 1.00 91.50 96 ASP A CA 1
ATOM 770 C C . ASP A 1 96 ? -11.063 -2.863 -3.030 1.00 91.50 96 ASP A C 1
ATOM 772 O O . ASP A 1 96 ? -10.198 -3.327 -2.284 1.00 91.50 96 ASP A O 1
ATOM 776 N N . THR A 1 97 ? -12.288 -2.584 -2.597 1.00 89.00 97 THR A N 1
ATOM 777 C CA . THR A 1 97 ? -12.773 -2.995 -1.280 1.00 89.00 97 THR A CA 1
ATOM 778 C C . THR A 1 97 ? -12.945 -4.499 -1.167 1.00 89.00 97 THR A C 1
ATOM 780 O O . THR A 1 97 ? -12.898 -5.004 -0.048 1.00 89.00 97 THR A O 1
ATOM 783 N N . AS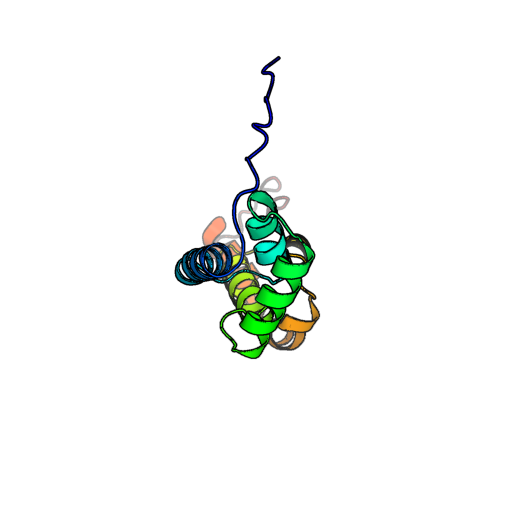P A 1 98 ? -13.097 -5.192 -2.295 1.00 91.69 98 ASP A N 1
ATOM 784 C CA . ASP A 1 98 ? -13.267 -6.644 -2.341 1.00 91.69 98 ASP A CA 1
ATOM 785 C C . ASP A 1 98 ? -12.072 -7.389 -1.736 1.00 91.69 98 ASP A C 1
ATOM 787 O O . ASP A 1 98 ? -12.264 -8.407 -1.075 1.00 91.69 98 ASP A O 1
ATOM 791 N N . LEU A 1 99 ? -10.875 -6.792 -1.814 1.00 91.94 99 LEU A N 1
ATOM 792 C CA . LEU A 1 99 ? -9.631 -7.293 -1.215 1.00 91.94 99 LEU A CA 1
ATOM 793 C C . LEU A 1 99 ? -9.671 -7.430 0.314 1.00 91.94 99 LEU A C 1
ATOM 795 O O . LEU A 1 99 ? -8.776 -8.035 0.883 1.00 91.94 99 LEU A O 1
ATOM 799 N N . ILE A 1 100 ? -10.639 -6.816 0.999 1.00 91.25 100 ILE A N 1
ATOM 800 C CA . ILE A 1 100 ? -10.759 -6.919 2.463 1.00 91.25 100 ILE A CA 1
ATOM 801 C C . ILE A 1 100 ? -12.163 -7.322 2.920 1.00 91.25 100 ILE A C 1
ATOM 803 O O . ILE A 1 100 ? -12.570 -7.029 4.046 1.00 91.25 100 ILE A O 1
ATOM 807 N N . THR A 1 101 ? -12.984 -7.855 2.015 1.00 88.50 101 THR A N 1
ATOM 808 C CA . THR A 1 101 ? -14.402 -8.098 2.313 1.00 88.50 101 THR A CA 1
ATOM 809 C C . THR A 1 101 ? -14.606 -9.135 3.404 1.00 88.50 101 THR A C 1
ATOM 811 O O . THR A 1 101 ? -15.479 -8.928 4.246 1.00 88.50 101 THR A O 1
ATOM 814 N N . GLU A 1 102 ? -13.809 -10.199 3.414 1.00 84.62 102 GLU A N 1
ATOM 815 C CA . GLU A 1 102 ? -13.857 -11.248 4.435 1.00 84.62 102 GLU A CA 1
ATOM 816 C C . GLU A 1 102 ? -13.431 -10.684 5.794 1.00 84.62 102 GLU A C 1
ATOM 818 O O . GLU A 1 102 ? -14.179 -10.746 6.767 1.00 84.62 102 GLU A O 1
ATOM 823 N N . GLU A 1 103 ? -12.302 -9.981 5.837 1.00 84.56 103 GLU A N 1
ATOM 824 C CA . GLU A 1 103 ? -11.769 -9.385 7.057 1.00 84.56 103 GLU A CA 1
ATOM 825 C C . GLU A 1 103 ? -12.728 -8.354 7.650 1.00 84.56 103 GLU A C 1
ATOM 827 O O . GLU A 1 103 ? -12.827 -8.226 8.865 1.00 84.56 103 GLU A O 1
ATOM 832 N N . LEU A 1 104 ? -13.459 -7.605 6.817 1.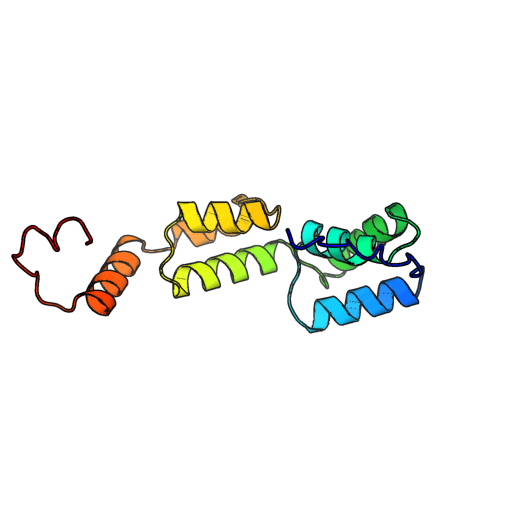00 83.81 104 LEU A N 1
ATOM 833 C CA . LEU A 1 104 ? -14.462 -6.646 7.282 1.00 83.81 104 LEU A CA 1
ATOM 834 C C . LEU A 1 104 ? -15.679 -7.303 7.945 1.00 83.81 104 LEU A C 1
ATOM 836 O O . LEU A 1 104 ? -16.313 -6.640 8.774 1.00 83.81 104 LEU A O 1
ATOM 840 N N . GLN A 1 105 ? -16.023 -8.542 7.576 1.00 83.19 105 GLN A N 1
ATOM 841 C CA . GLN A 1 105 ? -17.116 -9.293 8.206 1.00 83.19 105 GLN A CA 1
ATOM 842 C C . GLN A 1 105 ? -16.738 -9.733 9.620 1.00 83.19 105 GLN A C 1
ATOM 844 O O . GLN A 1 105 ? -17.579 -9.680 10.516 1.00 83.19 105 GLN A O 1
ATOM 849 N N . ASP A 1 106 ? -15.464 -10.056 9.835 1.00 79.75 106 ASP A N 1
ATOM 850 C CA . ASP A 1 106 ? -14.939 -10.487 11.133 1.00 79.75 106 ASP A CA 1
ATOM 851 C C . ASP A 1 106 ? -14.706 -9.325 12.117 1.00 79.75 106 ASP A C 1
ATOM 853 O O . ASP A 1 106 ? -14.467 -9.534 13.311 1.00 79.75 106 ASP A O 1
ATOM 857 N N . VAL A 1 107 ? -14.779 -8.069 11.657 1.00 79.12 107 VAL A N 1
ATOM 858 C CA . VAL A 1 107 ? -14.607 -6.901 12.530 1.00 79.12 107 VAL A CA 1
ATOM 859 C C . VAL A 1 107 ? -15.853 -6.664 13.388 1.00 79.12 107 VAL A C 1
ATOM 861 O O . VAL A 1 107 ? -16.898 -6.225 12.907 1.00 79.12 107 VAL A O 1
ATOM 864 N N . ASP A 1 108 ? -15.698 -6.799 14.707 1.00 81.25 108 ASP A N 1
ATOM 865 C CA . ASP A 1 108 ? -16.691 -6.343 15.687 1.00 81.25 108 ASP A CA 1
ATOM 866 C C . ASP A 1 108 ? -16.666 -4.808 15.838 1.00 81.25 108 ASP A C 1
ATOM 868 O O . ASP A 1 108 ? -15.975 -4.218 16.680 1.00 81.25 108 ASP A O 1
ATOM 872 N N . TRP A 1 109 ? -17.441 -4.140 14.982 1.00 77.44 109 TRP A N 1
ATOM 873 C CA . TRP A 1 109 ? -17.566 -2.681 14.949 1.00 77.44 109 TRP A CA 1
ATOM 874 C C . TRP A 1 109 ? -18.147 -2.084 16.232 1.00 77.44 109 TRP A C 1
ATOM 876 O O . TRP A 1 109 ? -17.784 -0.960 16.594 1.00 77.44 109 TRP A O 1
ATOM 886 N N . LEU A 1 110 ? -19.038 -2.807 16.918 1.00 72.12 110 LEU A N 1
ATOM 887 C CA . LEU A 1 110 ? -19.667 -2.334 18.151 1.00 72.12 110 LEU A CA 1
ATOM 888 C C . LEU A 1 110 ? -18.645 -2.289 19.281 1.00 72.12 110 LEU A C 1
ATOM 890 O O . LEU A 1 110 ? -18.527 -1.267 19.962 1.00 72.12 110 LEU A O 1
ATOM 894 N N . ASN A 1 111 ? -17.853 -3.348 19.430 1.00 75.94 111 ASN A N 1
ATOM 895 C CA . ASN A 1 111 ? -16.791 -3.388 20.423 1.00 75.94 111 ASN A CA 1
ATOM 896 C C . ASN A 1 111 ? -15.697 -2.354 20.110 1.00 75.94 111 ASN A C 1
ATOM 898 O O . ASN A 1 111 ? -15.274 -1.617 20.999 1.00 75.94 111 ASN A O 1
ATOM 902 N N . GLN A 1 112 ? -15.309 -2.181 18.841 1.00 73.25 112 GLN A N 1
ATOM 903 C CA . GLN A 1 112 ? -14.376 -1.114 18.446 1.00 73.25 112 GLN A CA 1
ATOM 904 C C . GLN A 1 112 ? -14.890 0.284 18.827 1.00 73.25 112 GLN A C 1
ATOM 906 O O . GLN A 1 112 ? -14.162 1.069 19.441 1.00 73.25 112 GLN A O 1
ATOM 911 N N . ALA A 1 113 ? -16.150 0.600 18.516 1.00 67.50 113 ALA A N 1
ATOM 912 C CA . ALA A 1 113 ? -16.759 1.881 18.875 1.00 67.50 113 ALA A CA 1
ATOM 913 C C . ALA A 1 113 ? -16.839 2.079 20.398 1.00 67.50 113 ALA A C 1
ATOM 915 O O . ALA A 1 113 ? -16.547 3.168 20.901 1.00 67.50 113 ALA A O 1
ATOM 916 N N . TYR A 1 114 ? -17.166 1.019 21.139 1.00 71.00 114 TYR A N 1
ATOM 917 C CA . TYR A 1 114 ? -17.206 1.027 22.598 1.00 71.00 114 TYR A CA 1
ATOM 918 C C . TYR A 1 114 ? -15.823 1.295 23.212 1.00 71.00 114 TYR A C 1
ATOM 920 O O . TYR A 1 114 ? -15.692 2.187 24.050 1.00 71.00 114 TYR A O 1
ATOM 928 N N . GLN A 1 115 ? -14.770 0.625 22.734 1.00 73.50 115 GLN A N 1
ATOM 929 C CA . GLN A 1 115 ? -13.389 0.862 23.175 1.00 73.50 115 GLN A CA 1
ATOM 930 C C . GLN A 1 115 ? -12.927 2.298 22.889 1.00 73.50 115 GLN A C 1
ATOM 932 O O . GLN A 1 115 ? -12.274 2.932 23.721 1.00 73.50 115 GLN A O 1
ATOM 937 N N . LEU A 1 116 ? -13.307 2.864 21.739 1.00 70.31 116 LEU A N 1
ATOM 938 C CA . LEU A 1 116 ? -13.047 4.272 21.422 1.00 70.31 116 LEU A CA 1
ATOM 939 C C . LEU A 1 116 ? -13.781 5.232 22.351 1.00 70.31 116 LEU A C 1
ATOM 941 O O . LEU A 1 116 ? -13.179 6.212 22.797 1.00 70.31 116 LEU A O 1
ATOM 945 N N . LYS A 1 117 ? -15.054 4.959 22.651 1.00 72.25 117 LYS A N 1
ATOM 946 C CA . LYS A 1 117 ? -15.843 5.751 23.597 1.00 72.25 117 LYS A CA 1
ATOM 947 C C . LYS A 1 117 ? -15.189 5.734 24.974 1.00 72.25 117 LYS A C 1
ATOM 949 O O . LYS A 1 117 ? -14.941 6.804 25.523 1.00 72.25 117 LYS A O 1
ATOM 954 N N . LEU A 1 118 ? -14.845 4.550 25.482 1.00 71.94 118 LEU A N 1
ATOM 955 C CA . LEU A 1 118 ? -14.168 4.387 26.767 1.00 71.94 118 LEU A CA 1
ATOM 956 C C . LEU A 1 118 ? -12.842 5.149 26.810 1.00 71.94 118 LEU A C 1
ATOM 958 O O . LEU A 1 118 ? -12.587 5.897 27.749 1.00 71.94 118 LEU A O 1
ATOM 962 N N . LYS A 1 119 ? -12.019 5.029 25.764 1.00 69.50 119 LYS A N 1
ATOM 963 C CA . LYS A 1 119 ? -10.721 5.710 25.693 1.00 69.50 119 LYS A CA 1
ATOM 964 C C . LYS A 1 119 ? -10.843 7.234 25.604 1.00 69.50 119 LYS A C 1
ATOM 966 O O . LYS A 1 119 ? -9.962 7.942 26.080 1.00 69.50 119 LYS A O 1
ATOM 971 N N . LYS A 1 120 ? -11.892 7.747 24.954 1.00 65.25 120 LYS A N 1
ATOM 972 C CA . LYS A 1 120 ? -12.061 9.183 24.683 1.00 65.25 120 LYS A CA 1
ATOM 973 C C . LYS A 1 120 ? -12.874 9.918 25.752 1.00 65.25 120 LYS A C 1
ATOM 975 O O . LYS A 1 120 ? -12.659 11.111 25.937 1.00 65.25 120 LYS A O 1
ATOM 980 N N . PHE A 1 121 ? -13.798 9.234 26.421 1.00 62.88 121 PHE A N 1
ATOM 981 C CA . PHE A 1 121 ? -14.761 9.846 27.339 1.00 62.88 121 PHE A CA 1
ATOM 982 C C . PHE A 1 121 ? -14.830 9.170 28.718 1.00 62.88 121 PHE A C 1
ATOM 984 O O . PHE A 1 121 ? -15.534 9.676 29.583 1.00 62.88 121 PHE A O 1
ATOM 991 N N . GLY A 1 122 ? -14.100 8.073 28.947 1.00 62.41 122 GLY A N 1
ATOM 992 C CA . GLY A 1 122 ? -14.162 7.314 30.197 1.00 62.41 122 GLY A CA 1
ATOM 993 C C . GLY A 1 122 ? -15.405 6.421 30.309 1.00 62.41 122 GLY A C 1
ATOM 994 O O . GLY A 1 122 ? -16.203 6.305 29.377 1.00 62.41 122 GLY A O 1
ATOM 995 N N . GLN A 1 123 ? -15.546 5.749 31.456 1.00 57.09 123 GLN A N 1
ATOM 996 C CA . GLN A 1 123 ? -16.681 4.865 31.770 1.00 57.09 123 GLN A CA 1
ATOM 997 C C . GLN A 1 123 ? -17.951 5.639 32.164 1.00 57.09 123 GLN A C 1
ATOM 999 O O . GLN A 1 123 ? -19.054 5.105 32.055 1.00 57.09 123 GLN A O 1
ATOM 1004 N N . GLU A 1 124 ? -17.812 6.896 32.588 1.00 53.66 124 GLU A N 1
ATOM 1005 C CA . GLU A 1 124 ? -18.935 7.723 33.020 1.00 53.66 124 GLU A CA 1
ATOM 1006 C C . GLU A 1 124 ? -19.691 8.314 31.824 1.00 53.66 124 GLU A C 1
ATOM 1008 O O . GLU A 1 124 ? -19.136 8.970 30.939 1.00 53.66 124 GLU A O 1
ATOM 1013 N N . VAL A 1 125 ? -21.004 8.085 31.788 1.00 53.06 125 VAL A N 1
ATOM 1014 C CA . VAL A 1 125 ? -21.893 8.717 30.813 1.00 53.06 125 VAL A CA 1
ATOM 1015 C C . VAL A 1 125 ? -22.110 10.156 31.272 1.00 53.06 125 VAL A C 1
ATOM 1017 O O . VAL A 1 125 ? -22.969 10.415 32.107 1.00 53.06 125 VAL A O 1
ATOM 1020 N N . ALA A 1 126 ? -21.315 11.093 30.756 1.00 52.12 126 ALA A N 1
ATOM 1021 C CA . ALA A 1 126 ? -21.496 12.507 31.064 1.00 52.12 126 ALA A CA 1
ATOM 1022 C C . ALA A 1 126 ? -22.914 12.967 30.662 1.00 52.12 126 ALA A C 1
ATOM 1024 O O . ALA A 1 126 ? -23.271 12.979 29.483 1.00 52.12 126 ALA A O 1
ATOM 1025 N N . THR A 1 127 ? -23.717 13.349 31.658 1.00 50.69 127 THR A N 1
ATOM 1026 C CA . THR A 1 127 ? -25.136 13.751 31.554 1.00 50.69 127 THR A CA 1
ATOM 1027 C C . THR A 1 127 ? -25.335 15.132 30.903 1.00 50.69 127 THR A C 1
ATOM 1029 O O . THR A 1 127 ? -26.459 15.621 30.807 1.00 50.69 127 THR A O 1
ATOM 1032 N N . ASP A 1 128 ? -24.262 15.776 30.435 1.00 53.34 128 ASP A N 1
ATOM 1033 C CA . ASP A 1 128 ? -24.306 17.118 29.856 1.00 53.34 128 ASP A CA 1
ATOM 1034 C C . ASP A 1 128 ? -24.767 17.077 28.377 1.00 53.34 128 ASP A C 1
ATOM 1036 O O . ASP A 1 128 ? -24.112 16.444 27.533 1.00 53.34 128 ASP A O 1
ATOM 1040 N N . PRO A 1 129 ? -25.878 17.749 28.012 1.00 54.16 129 PRO A N 1
ATOM 1041 C CA . PRO A 1 129 ? -26.429 17.728 26.656 1.00 54.16 129 PRO A CA 1
ATOM 1042 C C . PRO A 1 129 ? -25.455 18.223 25.572 1.00 54.16 129 PRO A C 1
ATOM 1044 O O . PRO A 1 129 ? -25.586 17.812 24.418 1.00 54.16 129 PRO A O 1
ATOM 1047 N N . LYS A 1 130 ? -24.430 19.023 25.911 1.00 53.16 130 LYS A N 1
ATOM 1048 C CA . LYS A 1 130 ? -23.383 19.433 24.950 1.00 53.16 130 LYS A CA 1
ATOM 1049 C C . LYS A 1 130 ? -22.395 18.314 24.594 1.00 53.16 130 LYS A C 1
ATOM 1051 O O . LYS A 1 130 ? -21.788 18.363 23.524 1.00 53.16 130 LYS A O 1
ATOM 1056 N N . ILE A 1 131 ? -22.232 17.307 25.454 1.00 51.09 131 ILE A N 1
ATOM 1057 C CA . ILE A 1 131 ? -21.310 16.177 25.239 1.00 51.09 131 ILE A CA 1
ATOM 1058 C C . ILE A 1 131 ? -22.004 15.041 24.470 1.00 51.09 131 ILE A C 1
ATOM 1060 O O . ILE A 1 131 ? -21.369 14.381 23.647 1.00 51.09 131 ILE A O 1
ATOM 1064 N N . LYS A 1 132 ? -23.327 14.893 24.624 1.00 48.66 132 LYS A N 1
ATOM 1065 C CA . LYS A 1 132 ? -24.158 13.901 23.914 1.00 48.66 132 LYS A CA 1
ATOM 1066 C C . LYS A 1 132 ? -24.124 14.023 22.384 1.00 48.66 132 LYS A C 1
ATOM 1068 O O . LYS A 1 132 ? -24.237 13.019 21.699 1.00 48.66 132 LYS A O 1
ATOM 1073 N N . ALA A 1 133 ? -23.923 15.228 21.846 1.00 52.03 133 ALA A N 1
ATOM 1074 C CA . ALA A 1 133 ? -23.807 15.459 20.400 1.00 52.03 133 ALA A CA 1
ATOM 1075 C C . ALA A 1 133 ? -22.427 15.080 19.811 1.00 52.03 133 ALA A C 1
ATOM 1077 O O . ALA A 1 133 ? -22.235 15.133 18.598 1.00 52.03 133 ALA A O 1
ATOM 1078 N N . ARG A 1 134 ? -21.443 14.752 20.663 1.00 49.47 134 ARG A N 1
ATOM 1079 C CA . ARG A 1 134 ? -20.055 14.419 20.289 1.00 49.47 134 ARG A CA 1
ATOM 1080 C C . ARG A 1 134 ? -19.661 12.963 20.573 1.00 49.47 134 ARG A C 1
ATOM 1082 O O . ARG A 1 134 ? -18.545 12.588 20.188 1.00 49.47 134 ARG A O 1
ATOM 1089 N N . GLN A 1 135 ? -20.510 12.206 21.274 1.00 41.69 135 GLN A N 1
ATOM 1090 C CA . GLN A 1 135 ? -20.344 10.770 21.524 1.00 41.69 135 GLN A CA 1
ATOM 1091 C C . GLN A 1 135 ? -20.827 9.938 20.341 1.00 41.69 135 GLN A C 1
ATOM 1093 O O . GLN A 1 135 ? -21.840 10.325 19.723 1.00 41.69 135 GLN A O 1
#

Secondary structure (DSSP, 8-state):
------------B-HHHHHHHHHHHHTTS---HHHHHHHHTTTBS-HHHHHHHHHHHHHTTSS-HHHHHHHHHHHHHHTT--HHHHHHHHHHTT--GGGGHHHHHH--HHHHHHHHHHHHH-SS----HHHHTT-

Foldseek 3Di:
DDPPPPPQQAQDDDDPRLLVVLLVVLVVDAAALQRSLVVSVSRHPDSVRSNVSSVVCVVVVSHDLLVVLVVLVVVCLVVLHDPVVSCVSCVVRVHDPVSCPVVVVVDPNVVSVVVVCCVPPNPDPPPDPVVVVVD